Protein AF-E1UWB6-F1 (afdb_monomer)

Sequence (82 aa):
MDLILLMLVAVGLNIIDIYIMIEILIMGCTVNTIYSASLDNDMIGLIYSLIQIIIAGVESAIGLSILVNYNRIRNSEEIENE

Radius of gyration: 17.82 Å; Cα contacts (8 Å, |Δi|>4): 32; chains: 1; bounding box: 36×27×56 Å

Secondary structure (DSSP, 8-state):
-HHHHHHHHHS---HHHHHHHHHHHHHHHHHHHHHHHHHHT-HHHHHHHHHHHHHHHHHHHHHHHHHHHHHHHHHHHHHHT-

Organism: Komagataella pastoris (NCBI:txid4922)

Nearest PDB structures (foldseek):
  6x89-assembly1_4L  TM=9.019E-01  e=3.467E-02  Vigna radiata
  8bqs-assembly1_AY  TM=8.949E-01  e=1.414E-01  Tetrahymena thermophila SB210
  8gym-assembly1_4l  TM=8.904E-01  e=1.607E-01  Tetrahymena thermophila SB210
  7ak5-assembly1_K  TM=8.967E-01  e=2.513E-01  Mus musculus
  7vys-assembly1_k  TM=8.912E-01  e=6.149E-01  Sus scrofa

Structure (mmCIF, N/CA/C/O backbone):
data_AF-E1UWB6-F1
#
_entry.id   AF-E1UWB6-F1
#
loop_
_atom_site.group_PDB
_atom_site.id
_atom_site.type_symbol
_atom_site.label_atom_id
_atom_site.label_alt_id
_atom_site.label_comp_id
_atom_site.label_asym_id
_atom_site.label_entity_id
_atom_site.label_seq_id
_atom_site.pdbx_PDB_ins_code
_atom_site.Cartn_x
_atom_site.Cartn_y
_atom_site.Cartn_z
_atom_site.occupancy
_atom_site.B_iso_or_equiv
_atom_site.auth_seq_id
_atom_site.auth_comp_id
_atom_site.auth_asym_id
_atom_site.auth_atom_id
_atom_site.pdbx_PDB_model_num
ATOM 1 N N . MET A 1 1 ? 4.308 -12.611 -3.501 1.00 70.12 1 MET A N 1
ATOM 2 C CA . MET A 1 1 ? 2.977 -12.079 -3.140 1.00 70.12 1 MET A CA 1
ATOM 3 C C . MET A 1 1 ? 2.069 -13.161 -2.597 1.00 70.12 1 MET A C 1
ATOM 5 O O . MET A 1 1 ? 1.540 -12.975 -1.513 1.00 70.12 1 MET A O 1
ATOM 9 N N . ASP A 1 2 ? 1.939 -14.291 -3.291 1.00 77.62 2 ASP A N 1
ATOM 10 C CA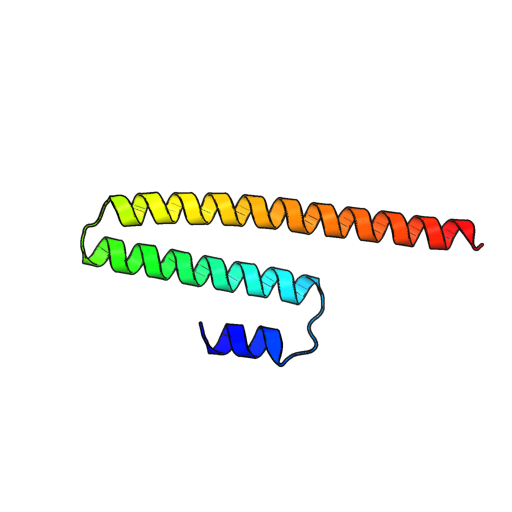 . ASP A 1 2 ? 0.979 -15.345 -2.929 1.00 77.62 2 ASP A CA 1
ATOM 11 C C . ASP A 1 2 ? 1.146 -15.870 -1.498 1.00 77.62 2 ASP A C 1
ATOM 13 O O . ASP A 1 2 ? 0.160 -16.117 -0.817 1.00 77.62 2 ASP A O 1
ATOM 17 N N . LEU A 1 3 ? 2.384 -15.951 -0.995 1.00 79.19 3 LEU A N 1
ATOM 18 C CA . LEU A 1 3 ? 2.649 -16.357 0.389 1.00 79.19 3 LEU A CA 1
ATOM 19 C C . LEU A 1 3 ? 2.145 -15.334 1.427 1.00 79.19 3 LEU A C 1
ATOM 21 O O . LEU A 1 3 ? 1.648 -15.730 2.475 1.00 79.19 3 LEU A O 1
ATOM 25 N N . ILE A 1 4 ? 2.246 -14.033 1.133 1.00 79.38 4 ILE A N 1
ATOM 26 C CA . ILE A 1 4 ? 1.730 -12.961 2.004 1.00 79.38 4 ILE A CA 1
ATOM 27 C C . ILE A 1 4 ? 0.201 -12.954 1.959 1.00 79.38 4 ILE A C 1
ATOM 29 O O . ILE A 1 4 ? -0.446 -12.842 2.994 1.00 79.38 4 ILE A O 1
ATOM 33 N N . LEU A 1 5 ? -0.377 -13.146 0.770 1.00 77.81 5 LEU A N 1
ATOM 34 C CA . LEU A 1 5 ? -1.823 -13.244 0.601 1.00 77.81 5 LEU A CA 1
ATOM 35 C C . LEU A 1 5 ? -2.393 -14.453 1.361 1.00 77.81 5 LEU A C 1
ATOM 37 O O . LEU A 1 5 ? -3.407 -14.339 2.044 1.00 77.81 5 LEU A O 1
ATOM 41 N N . LEU A 1 6 ? -1.706 -15.597 1.295 1.00 79.12 6 LEU A N 1
ATOM 42 C CA . LEU A 1 6 ? -2.067 -16.793 2.051 1.00 79.12 6 LEU A CA 1
ATOM 43 C C . LEU A 1 6 ? -1.945 -16.557 3.564 1.00 79.12 6 LEU A C 1
ATOM 45 O O . LEU A 1 6 ? -2.847 -16.933 4.306 1.00 79.12 6 LEU A O 1
ATOM 49 N N . MET A 1 7 ? -0.870 -15.902 4.019 1.00 77.19 7 MET A N 1
ATOM 50 C CA . MET A 1 7 ? -0.676 -15.515 5.425 1.00 77.19 7 MET A CA 1
ATOM 51 C C . MET A 1 7 ? -1.806 -14.619 5.945 1.00 77.19 7 MET A C 1
ATOM 53 O O . MET A 1 7 ? -2.287 -14.845 7.052 1.00 77.19 7 MET A O 1
ATOM 57 N N . LEU A 1 8 ? -2.262 -13.649 5.147 1.00 77.19 8 LEU A N 1
ATOM 58 C CA . LEU A 1 8 ? -3.351 -12.744 5.523 1.00 77.19 8 LEU A CA 1
ATOM 59 C C . LEU A 1 8 ? -4.668 -13.495 5.782 1.00 77.19 8 LEU A C 1
ATOM 61 O O . LEU A 1 8 ? -5.421 -13.127 6.677 1.00 77.19 8 LEU A O 1
ATOM 65 N N . VAL A 1 9 ? -4.945 -14.545 5.002 1.00 77.06 9 VAL A N 1
ATOM 66 C CA . VAL A 1 9 ? -6.189 -15.328 5.105 1.00 77.06 9 VAL A CA 1
ATOM 67 C C . VAL A 1 9 ? -6.089 -16.438 6.155 1.00 77.06 9 VAL A C 1
ATOM 69 O O . VAL A 1 9 ? -7.082 -16.773 6.796 1.00 77.06 9 VAL A O 1
ATOM 72 N N . ALA A 1 10 ? -4.911 -17.039 6.324 1.00 74.75 10 ALA A N 1
ATOM 73 C CA . ALA A 1 10 ? -4.741 -18.242 7.136 1.00 74.75 10 ALA A CA 1
ATOM 74 C C . ALA A 1 10 ? -4.498 -17.969 8.629 1.00 74.75 10 ALA A C 1
ATOM 76 O O . ALA A 1 10 ? -4.689 -18.873 9.444 1.00 74.75 10 ALA A O 1
ATOM 77 N N . VAL A 1 11 ? -4.052 -16.766 9.002 1.00 75.25 11 VAL A N 1
ATOM 78 C CA . VAL A 1 11 ? -3.629 -16.459 10.375 1.00 75.25 11 VAL A CA 1
ATOM 79 C C . VAL A 1 11 ? -4.658 -15.577 11.085 1.00 75.25 11 VAL A C 1
ATOM 81 O O . VAL A 1 11 ? -5.144 -14.594 10.535 1.00 75.25 11 VAL A O 1
ATOM 84 N N . GLY A 1 12 ? -4.963 -15.908 12.346 1.00 72.06 12 GLY A N 1
ATOM 85 C CA . GLY A 1 12 ? -5.741 -15.055 13.251 1.00 72.06 12 GLY A CA 1
ATOM 86 C C . GLY A 1 12 ? -4.927 -13.844 13.706 1.00 72.06 12 GLY A C 1
ATOM 87 O O . GLY A 1 12 ? -4.401 -13.831 14.816 1.00 72.06 12 GLY A O 1
ATOM 88 N N . LEU A 1 13 ? -4.772 -12.869 12.815 1.00 80.00 13 LEU A N 1
ATOM 89 C CA . LEU A 1 13 ? -3.978 -11.659 13.020 1.00 80.00 13 LEU A CA 1
ATOM 90 C C . LEU A 1 13 ? -4.767 -10.586 13.778 1.00 80.00 13 LEU A C 1
ATOM 92 O O . LEU A 1 13 ? -5.988 -10.478 13.635 1.00 80.00 13 LEU A O 1
ATOM 96 N N . ASN A 1 14 ? -4.065 -9.749 14.549 1.00 86.38 14 ASN A N 1
ATOM 97 C CA . ASN A 1 14 ? -4.683 -8.551 15.107 1.00 86.38 14 ASN A CA 1
ATOM 98 C C . ASN A 1 14 ? -4.910 -7.520 14.002 1.00 86.38 14 ASN A C 1
ATOM 100 O O . ASN A 1 14 ? -4.261 -7.536 12.958 1.00 86.38 14 ASN A O 1
ATOM 104 N N . ILE A 1 15 ? -5.784 -6.550 14.262 1.00 86.19 15 ILE A N 1
ATOM 105 C CA . ILE A 1 15 ? -6.122 -5.541 13.255 1.00 86.19 15 ILE A CA 1
ATOM 106 C C . ILE A 1 15 ? -4.903 -4.725 12.799 1.00 86.19 15 ILE A C 1
ATOM 108 O O . ILE A 1 15 ? -4.775 -4.429 11.618 1.00 86.19 15 ILE A O 1
ATOM 112 N N . ILE A 1 16 ? -3.966 -4.428 13.707 1.00 88.25 16 ILE A N 1
ATOM 113 C CA . ILE A 1 16 ? -2.720 -3.717 13.380 1.00 88.25 16 ILE A CA 1
ATOM 114 C C . ILE A 1 16 ? -1.817 -4.585 12.496 1.00 88.25 16 ILE A C 1
ATOM 116 O O . ILE A 1 16 ? -1.244 -4.084 11.532 1.00 88.25 16 ILE A O 1
ATOM 120 N N . ASP A 1 17 ? -1.734 -5.885 12.783 1.00 88.12 17 ASP A N 1
ATOM 121 C CA . ASP A 1 17 ? -0.939 -6.820 11.984 1.00 88.12 17 ASP A CA 1
ATOM 122 C C . ASP A 1 17 ? -1.490 -6.905 10.551 1.00 88.12 17 ASP A C 1
ATOM 124 O O . ASP A 1 17 ? -0.722 -6.912 9.592 1.00 88.12 17 ASP A O 1
ATOM 128 N N . ILE A 1 18 ? -2.819 -6.878 10.393 1.00 87.75 18 ILE A N 1
ATOM 129 C CA . ILE A 1 18 ? -3.488 -6.826 9.084 1.00 87.75 18 ILE A CA 1
ATOM 130 C C . ILE A 1 18 ? -3.101 -5.550 8.321 1.00 87.75 18 ILE A C 1
ATOM 132 O O . ILE A 1 18 ? -2.715 -5.646 7.157 1.00 87.75 18 ILE A O 1
ATOM 136 N N . TYR A 1 19 ? -3.137 -4.377 8.965 1.00 90.25 19 TYR A N 1
ATOM 137 C CA . TYR A 1 19 ? -2.724 -3.113 8.334 1.00 90.25 19 TYR A CA 1
ATOM 138 C C . TYR A 1 19 ? -1.269 -3.156 7.856 1.00 90.25 19 TYR A C 1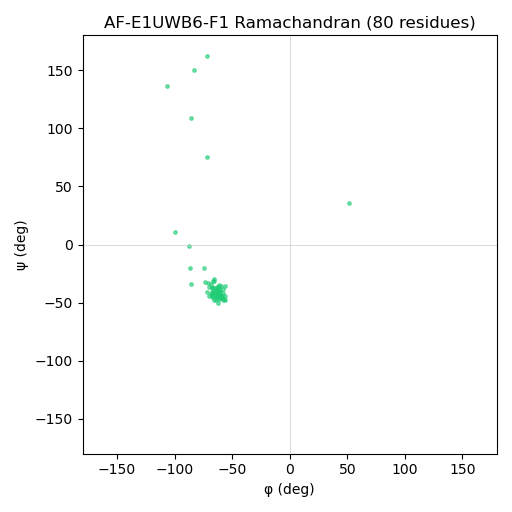
ATOM 140 O O . TYR A 1 19 ? -0.983 -2.806 6.714 1.00 90.25 19 TYR A O 1
ATOM 148 N N . ILE A 1 20 ? -0.351 -3.646 8.690 1.00 89.88 20 ILE A N 1
ATOM 149 C CA . ILE A 1 20 ? 1.070 -3.752 8.329 1.00 89.88 20 ILE A CA 1
ATOM 150 C C . ILE A 1 20 ? 1.270 -4.717 7.150 1.00 89.88 20 ILE A C 1
ATOM 152 O O . ILE A 1 20 ? 2.066 -4.444 6.253 1.00 89.88 20 ILE A O 1
ATOM 156 N N . MET A 1 21 ? 0.541 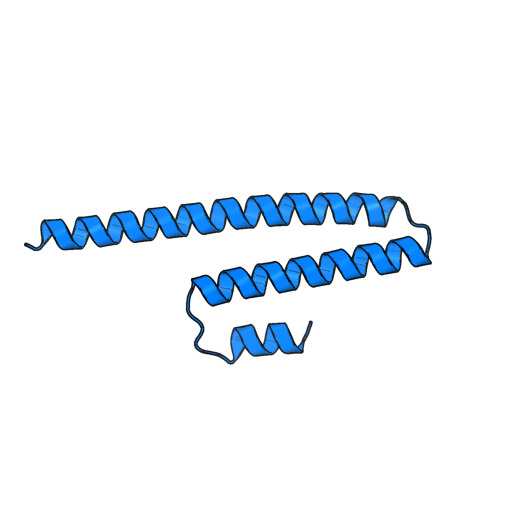-5.834 7.116 1.00 89.12 21 MET A N 1
ATOM 157 C CA . MET A 1 21 ? 0.640 -6.803 6.020 1.00 89.12 21 MET A CA 1
ATOM 158 C C . MET A 1 21 ? 0.127 -6.240 4.691 1.00 89.12 21 MET A C 1
ATOM 160 O O . MET A 1 21 ? 0.730 -6.510 3.650 1.00 89.12 21 MET A O 1
ATOM 164 N N . ILE A 1 22 ? -0.944 -5.441 4.715 1.00 90.00 22 ILE A N 1
ATOM 165 C CA . ILE A 1 22 ? -1.469 -4.762 3.522 1.00 90.00 22 ILE A CA 1
ATOM 166 C C . ILE A 1 22 ? -0.444 -3.754 2.981 1.00 90.00 22 ILE A C 1
ATOM 168 O O . ILE A 1 22 ? -0.139 -3.780 1.789 1.00 90.00 22 ILE A O 1
ATOM 172 N N . GLU A 1 23 ? 0.173 -2.949 3.848 1.00 92.56 23 GLU A N 1
ATOM 173 C CA . GLU A 1 23 ? 1.217 -1.993 3.447 1.00 92.56 23 GLU A CA 1
ATOM 174 C C . GLU A 1 23 ? 2.432 -2.695 2.825 1.00 92.56 23 GLU A C 1
ATOM 176 O O . GLU A 1 23 ? 2.925 -2.291 1.771 1.00 92.56 23 GLU A O 1
ATOM 181 N N . ILE A 1 24 ? 2.893 -3.802 3.419 1.00 91.25 24 ILE A N 1
ATOM 182 C CA . ILE A 1 24 ? 4.001 -4.598 2.866 1.00 91.25 24 ILE A CA 1
ATOM 183 C C . ILE A 1 24 ? 3.626 -5.189 1.500 1.00 91.25 24 ILE A C 1
ATOM 185 O O . ILE A 1 24 ? 4.472 -5.257 0.603 1.00 91.25 24 ILE A O 1
ATOM 189 N N . LEU A 1 25 ? 2.370 -5.600 1.310 1.00 91.44 25 LEU A N 1
ATOM 190 C CA . LEU A 1 25 ? 1.885 -6.109 0.030 1.00 91.44 25 LEU A CA 1
ATOM 191 C C . LEU A 1 25 ? 1.895 -5.012 -1.044 1.00 91.44 25 LEU A C 1
ATOM 193 O O . LEU A 1 25 ? 2.439 -5.232 -2.129 1.00 91.44 25 LEU A O 1
ATOM 197 N N . ILE A 1 26 ? 1.374 -3.822 -0.736 1.00 93.31 26 ILE A N 1
ATOM 198 C CA . ILE A 1 26 ? 1.350 -2.686 -1.668 1.00 93.31 26 ILE A CA 1
ATOM 199 C C . ILE A 1 26 ? 2.771 -2.193 -1.964 1.00 93.31 26 ILE A C 1
ATOM 201 O O . ILE A 1 26 ? 3.116 -1.966 -3.127 1.00 93.31 26 ILE A O 1
ATOM 205 N N . MET A 1 27 ? 3.640 -2.111 -0.956 1.00 93.88 27 MET A N 1
ATOM 206 C CA . MET A 1 27 ? 5.053 -1.770 -1.130 1.00 93.88 27 MET A CA 1
ATOM 207 C C . MET A 1 27 ? 5.770 -2.779 -2.037 1.00 93.88 27 MET A C 1
ATOM 209 O O . MET A 1 27 ? 6.483 -2.379 -2.958 1.00 93.88 27 MET A O 1
ATOM 213 N N . GLY A 1 28 ? 5.542 -4.080 -1.837 1.00 94.31 28 GLY A N 1
ATOM 214 C CA . GLY A 1 28 ? 6.099 -5.135 -2.684 1.00 94.31 28 GLY A CA 1
ATOM 215 C C . GLY A 1 28 ? 5.662 -5.014 -4.148 1.00 94.31 28 GLY A C 1
ATOM 216 O O . GLY A 1 28 ? 6.502 -5.094 -5.046 1.00 94.31 28 GLY A O 1
ATOM 217 N N . CYS A 1 29 ? 4.374 -4.750 -4.396 1.00 94.00 29 CYS A N 1
ATOM 218 C CA . CYS A 1 29 ? 3.865 -4.456 -5.739 1.00 94.00 29 CYS A CA 1
ATOM 219 C C . CYS A 1 29 ? 4.557 -3.237 -6.354 1.00 94.00 29 CYS A C 1
ATOM 221 O O . CYS A 1 29 ? 4.972 -3.282 -7.508 1.00 94.00 29 CYS A O 1
ATOM 223 N N . THR A 1 30 ? 4.715 -2.166 -5.578 1.00 96.25 30 THR A N 1
ATOM 224 C CA . THR A 1 30 ? 5.284 -0.903 -6.061 1.00 96.25 30 THR A CA 1
ATOM 225 C C . THR A 1 30 ? 6.752 -1.065 -6.461 1.00 96.25 30 THR A C 1
ATOM 227 O O . THR A 1 30 ? 7.161 -0.605 -7.526 1.00 96.25 30 THR A O 1
ATOM 230 N N . VAL A 1 31 ? 7.542 -1.792 -5.663 1.00 95.94 31 VAL A N 1
ATOM 231 C CA . VAL A 1 31 ? 8.938 -2.125 -5.996 1.00 95.94 31 VAL A CA 1
ATOM 232 C C . VAL A 1 31 ? 9.015 -2.995 -7.251 1.00 95.94 31 VAL A C 1
ATOM 234 O O . VAL A 1 31 ? 9.865 -2.750 -8.107 1.00 95.94 31 VAL A O 1
ATOM 237 N N . ASN A 1 32 ? 8.119 -3.975 -7.398 1.00 94.81 32 ASN A N 1
ATOM 238 C CA . ASN A 1 32 ? 8.066 -4.810 -8.598 1.00 94.81 32 ASN A CA 1
ATOM 239 C C . ASN A 1 32 ? 7.769 -3.976 -9.855 1.00 94.81 32 ASN A C 1
ATOM 241 O O . ASN A 1 32 ? 8.456 -4.123 -10.861 1.00 94.81 32 ASN A O 1
ATOM 245 N N . THR A 1 33 ? 6.814 -3.046 -9.773 1.00 95.50 33 THR A N 1
ATOM 246 C CA . THR A 1 33 ? 6.506 -2.101 -10.855 1.00 95.50 33 THR A CA 1
ATOM 247 C C . THR A 1 33 ? 7.722 -1.249 -11.229 1.00 95.50 33 THR A C 1
ATOM 249 O O . THR A 1 33 ? 8.033 -1.126 -12.411 1.00 95.50 33 THR A O 1
ATOM 252 N N . ILE A 1 34 ? 8.444 -0.696 -10.245 1.00 97.19 34 ILE A N 1
ATOM 253 C CA . ILE A 1 34 ? 9.658 0.104 -10.493 1.00 97.19 34 ILE A CA 1
ATOM 254 C C . ILE A 1 34 ? 10.729 -0.734 -11.192 1.00 97.19 34 ILE A C 1
ATOM 256 O O . ILE A 1 34 ? 11.368 -0.255 -12.130 1.00 97.19 34 ILE A O 1
ATOM 260 N N . TYR A 1 35 ? 10.927 -1.978 -10.751 1.00 96.88 35 TYR A N 1
ATOM 261 C CA . TYR A 1 35 ? 11.911 -2.880 -11.341 1.00 96.88 35 TYR A CA 1
ATOM 262 C C . TYR A 1 35 ? 11.585 -3.190 -12.807 1.00 96.88 35 TYR A C 1
ATOM 264 O O . TYR A 1 35 ? 12.441 -2.998 -13.668 1.00 96.88 35 TYR A O 1
ATOM 272 N N . SER A 1 36 ? 10.344 -3.583 -13.107 1.00 95.62 36 SER A N 1
ATOM 273 C CA . SER A 1 36 ? 9.897 -3.851 -14.480 1.00 95.62 36 SER A CA 1
ATOM 274 C C . SER A 1 36 ? 9.993 -2.609 -15.370 1.00 95.62 36 SER A C 1
ATOM 276 O O . SER A 1 36 ? 10.566 -2.674 -16.453 1.00 95.62 36 SER A O 1
ATOM 278 N N . ALA A 1 37 ? 9.532 -1.454 -14.885 1.00 96.25 37 ALA A N 1
ATOM 279 C CA . ALA A 1 37 ? 9.604 -0.200 -15.630 1.00 96.25 37 ALA A CA 1
ATOM 280 C C . ALA A 1 37 ? 11.055 0.224 -15.919 1.00 96.25 37 ALA A C 1
ATOM 282 O O . ALA A 1 37 ? 11.353 0.733 -16.997 1.00 96.25 37 ALA A O 1
ATOM 283 N N . SER A 1 38 ? 11.979 -0.025 -14.986 1.00 95.00 38 SER A N 1
ATOM 284 C CA . SER A 1 38 ? 13.403 0.275 -15.173 1.00 95.00 38 SER A CA 1
ATOM 285 C C . SER A 1 38 ? 14.077 -0.664 -16.179 1.00 95.00 38 SER A C 1
ATOM 287 O O . SER A 1 38 ? 14.972 -0.228 -16.898 1.00 95.00 38 SER A O 1
ATOM 289 N N . LEU A 1 39 ? 13.656 -1.934 -16.252 1.00 96.81 39 LEU A N 1
ATOM 290 C CA . LEU A 1 39 ? 14.154 -2.882 -17.257 1.00 96.81 39 LEU A CA 1
ATOM 291 C C . LEU A 1 39 ? 13.731 -2.481 -18.675 1.00 96.81 39 LEU A C 1
ATOM 293 O O . LEU A 1 39 ? 14.552 -2.526 -19.591 1.00 96.81 39 LEU A O 1
ATOM 297 N N . ASP A 1 40 ? 12.484 -2.039 -18.833 1.00 95.31 40 ASP A N 1
ATOM 298 C CA . ASP A 1 40 ? 11.915 -1.660 -20.130 1.00 95.31 40 ASP A CA 1
ATOM 299 C C . ASP A 1 40 ? 12.174 -0.183 -20.501 1.00 95.31 40 ASP A C 1
AT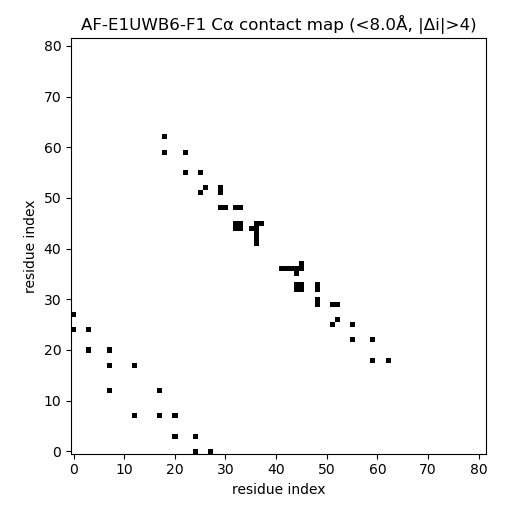OM 301 O O . ASP A 1 40 ? 11.802 0.260 -21.587 1.00 95.31 40 ASP A O 1
ATOM 305 N N . ASN A 1 41 ? 12.842 0.585 -19.624 1.00 94.12 41 ASN A N 1
ATOM 306 C CA . ASN A 1 41 ? 12.992 2.046 -19.711 1.00 94.12 41 ASN A CA 1
ATOM 307 C C . ASN A 1 41 ? 11.649 2.787 -19.895 1.00 94.12 41 ASN A C 1
ATOM 309 O O . ASN A 1 41 ? 11.575 3.812 -20.580 1.00 94.12 41 ASN A O 1
ATOM 313 N N . ASP A 1 42 ? 10.582 2.283 -19.272 1.00 94.31 42 ASP A N 1
ATOM 314 C CA . ASP A 1 42 ? 9.252 2.878 -19.341 1.00 94.31 42 ASP A CA 1
ATOM 315 C C . ASP A 1 42 ? 9.063 3.982 -18.287 1.00 94.31 42 ASP A C 1
ATOM 317 O O . ASP A 1 42 ? 8.905 3.740 -17.087 1.00 94.31 42 ASP A O 1
ATOM 321 N N . MET A 1 43 ? 9.020 5.230 -18.755 1.00 94.25 43 MET A N 1
ATOM 322 C CA . MET A 1 43 ? 8.724 6.396 -17.919 1.00 94.25 43 MET A CA 1
ATOM 323 C C . MET A 1 43 ? 7.291 6.392 -17.369 1.00 94.25 43 MET A C 1
ATOM 325 O O . MET A 1 43 ? 7.060 6.928 -16.284 1.00 94.25 43 MET A O 1
ATOM 329 N N . ILE A 1 44 ? 6.326 5.796 -18.076 1.00 96.69 44 ILE A N 1
ATOM 330 C CA . ILE A 1 44 ? 4.928 5.758 -17.630 1.00 96.69 44 ILE A CA 1
ATOM 331 C C . ILE A 1 44 ? 4.804 4.839 -16.412 1.00 96.69 44 ILE A C 1
ATOM 333 O O . ILE A 1 44 ? 4.197 5.237 -15.416 1.00 96.69 44 ILE A O 1
ATOM 337 N N . GLY A 1 45 ? 5.443 3.667 -16.438 1.00 94.50 45 GLY A N 1
ATOM 338 C CA . GLY A 1 45 ? 5.521 2.756 -15.295 1.00 94.50 45 GLY A CA 1
ATOM 339 C C . GLY A 1 45 ? 6.156 3.388 -14.049 1.00 94.50 45 GLY A C 1
ATOM 340 O O . GLY A 1 45 ? 5.664 3.191 -12.935 1.00 94.50 45 GLY A O 1
ATOM 341 N N . LEU A 1 46 ? 7.184 4.227 -14.219 1.00 95.81 46 LEU A N 1
ATOM 342 C CA . LEU A 1 46 ? 7.784 4.975 -13.106 1.00 95.81 46 LEU A CA 1
ATOM 343 C C . LEU A 1 46 ? 6.822 6.026 -12.524 1.00 95.81 46 LEU A C 1
ATOM 345 O O . LEU A 1 46 ? 6.682 6.114 -11.304 1.00 95.81 46 LEU A O 1
ATOM 349 N N . ILE A 1 47 ? 6.102 6.780 -13.360 1.00 96.75 47 ILE A N 1
ATOM 350 C CA . ILE A 1 47 ? 5.082 7.737 -12.888 1.00 96.75 47 ILE A CA 1
ATOM 351 C C . ILE A 1 47 ? 3.931 7.005 -12.185 1.00 96.75 47 ILE A C 1
ATOM 353 O O . ILE A 1 47 ? 3.453 7.456 -11.144 1.00 96.75 47 ILE A O 1
ATOM 357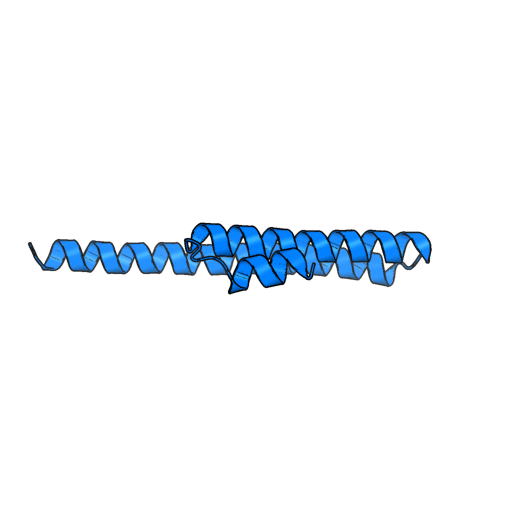 N N . TYR A 1 48 ? 3.519 5.847 -12.702 1.00 96.06 48 TYR A N 1
ATOM 358 C CA . TYR A 1 48 ? 2.499 5.016 -12.070 1.00 96.06 48 TYR A CA 1
ATOM 359 C C . TYR A 1 48 ? 2.935 4.534 -10.679 1.00 96.06 48 TYR A C 1
ATOM 361 O O . TYR A 1 48 ? 2.145 4.595 -9.738 1.00 96.06 48 TYR A O 1
ATOM 369 N N . SER A 1 49 ? 4.206 4.155 -10.507 1.00 96.31 49 SER A N 1
ATOM 370 C CA . SER A 1 49 ? 4.730 3.768 -9.191 1.00 96.31 49 SER A CA 1
ATOM 371 C C . SER A 1 49 ? 4.659 4.903 -8.159 1.00 96.31 49 SER A C 1
ATOM 373 O O . SER A 1 49 ? 4.342 4.656 -6.998 1.00 96.31 49 SER A O 1
ATOM 375 N N . LEU A 1 50 ? 4.849 6.162 -8.574 1.00 96.12 50 LEU A N 1
ATOM 376 C CA . LEU A 1 50 ? 4.679 7.322 -7.692 1.00 96.12 50 LEU A CA 1
ATOM 377 C C . LEU A 1 50 ? 3.218 7.502 -7.268 1.00 96.12 50 LEU A C 1
ATOM 379 O O . LEU A 1 50 ? 2.948 7.778 -6.100 1.00 96.12 50 LEU A O 1
ATOM 383 N N . ILE A 1 51 ? 2.272 7.301 -8.188 1.00 97.19 51 ILE A N 1
ATOM 384 C CA . ILE A 1 51 ? 0.837 7.327 -7.868 1.00 97.19 51 ILE A CA 1
ATOM 385 C C . ILE A 1 51 ? 0.497 6.219 -6.864 1.00 97.19 51 ILE A C 1
ATOM 387 O O . ILE A 1 51 ? -0.247 6.459 -5.915 1.00 97.19 51 ILE A O 1
ATOM 391 N N . GLN A 1 52 ? 1.078 5.032 -7.030 1.00 96.44 52 GLN A N 1
ATOM 392 C CA . GLN A 1 52 ? 0.869 3.898 -6.134 1.00 96.44 52 GLN A CA 1
ATOM 393 C C . GLN A 1 52 ? 1.318 4.213 -4.693 1.00 96.44 52 GLN A C 1
ATOM 395 O O . GLN A 1 52 ? 0.582 3.917 -3.754 1.00 96.44 52 GLN A O 1
ATOM 400 N N . ILE A 1 53 ? 2.448 4.914 -4.514 1.00 96.25 53 ILE A N 1
ATOM 401 C CA . ILE A 1 53 ? 2.913 5.395 -3.196 1.00 96.25 53 ILE A CA 1
ATOM 402 C C . ILE A 1 53 ? 1.948 6.432 -2.600 1.00 96.25 53 ILE A C 1
ATOM 404 O O . ILE A 1 53 ? 1.655 6.386 -1.406 1.00 96.25 53 ILE A O 1
ATOM 408 N N . ILE A 1 54 ? 1.435 7.365 -3.412 1.00 97.00 54 ILE A N 1
ATOM 409 C CA . ILE A 1 54 ? 0.476 8.380 -2.942 1.00 97.00 54 ILE A CA 1
ATOM 410 C C . ILE A 1 54 ? -0.805 7.710 -2.432 1.00 97.00 54 ILE A C 1
ATOM 412 O O . ILE A 1 54 ? -1.299 8.070 -1.364 1.00 97.00 54 ILE A O 1
ATOM 416 N N . ILE A 1 55 ? -1.328 6.725 -3.169 1.00 96.56 55 ILE A N 1
ATOM 417 C CA . ILE A 1 55 ? -2.535 5.984 -2.780 1.00 96.56 55 ILE A CA 1
ATOM 418 C C . ILE A 1 55 ? -2.296 5.197 -1.487 1.00 96.56 55 ILE A C 1
ATOM 420 O O . ILE A 1 55 ? -3.133 5.280 -0.592 1.00 96.56 55 ILE A O 1
ATOM 424 N N . ALA A 1 56 ? -1.150 4.519 -1.352 1.00 95.69 56 ALA A N 1
ATOM 425 C CA . ALA A 1 56 ? -0.788 3.806 -0.123 1.00 95.69 56 ALA A CA 1
ATOM 426 C C . ALA A 1 56 ? -0.789 4.742 1.101 1.00 95.69 56 ALA A C 1
ATOM 428 O O . ALA A 1 56 ? -1.383 4.443 2.134 1.00 95.69 56 ALA A O 1
ATOM 429 N N . GLY A 1 57 ? -0.224 5.947 0.963 1.00 95.31 57 GLY A N 1
ATOM 430 C CA . GLY A 1 57 ? -0.249 6.947 2.036 1.00 95.31 57 GLY A CA 1
ATOM 431 C C . GLY A 1 57 ? -1.664 7.400 2.422 1.00 95.31 57 GLY A C 1
ATOM 432 O O . GLY A 1 57 ? -1.956 7.588 3.606 1.00 95.31 57 GLY A O 1
ATOM 433 N N . VAL A 1 58 ? -2.559 7.558 1.441 1.00 97.00 58 VAL A N 1
ATOM 434 C CA . VAL A 1 58 ? -3.968 7.911 1.687 1.00 97.00 58 VAL A CA 1
ATOM 435 C C . VAL A 1 58 ? -4.715 6.767 2.375 1.00 97.00 58 VAL A C 1
ATOM 437 O O . VAL A 1 58 ? -5.458 7.019 3.324 1.00 97.00 58 VAL A O 1
ATOM 440 N N . GLU A 1 59 ? -4.505 5.523 1.943 1.00 96.25 59 GLU A N 1
ATOM 441 C CA . GLU A 1 59 ? -5.090 4.335 2.570 1.00 96.25 59 GLU A CA 1
ATOM 442 C C . GLU A 1 59 ? -4.699 4.235 4.048 1.00 96.25 59 GLU A C 1
ATOM 444 O O . GLU A 1 59 ? -5.577 4.110 4.905 1.00 96.25 59 GLU A O 1
ATOM 449 N N . SER A 1 60 ? -3.410 4.400 4.359 1.00 93.44 60 SER A N 1
ATOM 450 C CA . SER A 1 60 ? -2.895 4.368 5.730 1.00 93.44 60 SER A CA 1
ATOM 451 C C . SER A 1 60 ? -3.543 5.431 6.628 1.00 93.44 60 SER A C 1
ATOM 453 O O . SER A 1 60 ? -3.970 5.150 7.753 1.00 93.44 60 SER A O 1
ATOM 455 N N . ALA A 1 61 ? -3.690 6.660 6.119 1.00 95.81 61 ALA A N 1
ATOM 456 C CA . ALA A 1 61 ? -4.326 7.755 6.851 1.00 95.81 61 ALA A CA 1
ATOM 457 C C . ALA A 1 61 ? -5.811 7.476 7.137 1.00 95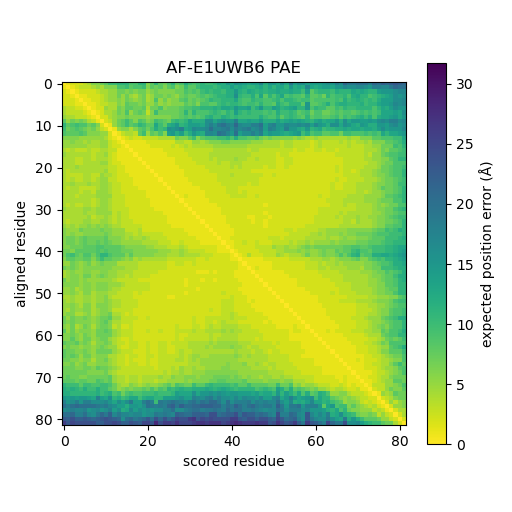.81 61 ALA A C 1
ATOM 459 O O . ALA A 1 61 ? -6.285 7.700 8.256 1.00 95.81 61 ALA A O 1
ATOM 460 N N . ILE A 1 62 ? -6.543 6.956 6.145 1.00 96.19 62 ILE A N 1
ATOM 461 C CA . ILE A 1 62 ? -7.950 6.573 6.306 1.00 96.19 62 ILE A CA 1
ATOM 462 C C . ILE A 1 62 ? -8.064 5.426 7.314 1.00 96.19 62 ILE A C 1
ATOM 464 O O . ILE A 1 62 ? -8.849 5.522 8.260 1.00 96.19 62 ILE A O 1
ATOM 468 N N . GLY A 1 63 ? -7.247 4.386 7.168 1.00 93.31 63 GLY A N 1
ATOM 469 C CA . GLY A 1 63 ? -7.247 3.220 8.043 1.00 93.31 63 GLY A CA 1
ATOM 470 C C . GLY A 1 63 ? -7.016 3.569 9.511 1.00 93.31 63 GLY A C 1
ATOM 471 O O . GLY A 1 63 ? -7.783 3.164 10.391 1.00 93.31 63 GLY A O 1
ATOM 472 N N . LEU A 1 64 ? -6.020 4.416 9.780 1.00 92.00 64 LEU A N 1
ATOM 473 C CA . LEU A 1 64 ? -5.741 4.887 11.132 1.00 92.00 64 LEU A CA 1
ATOM 474 C C . LEU A 1 64 ? -6.862 5.785 11.676 1.00 92.00 64 LEU A C 1
ATOM 476 O O . LEU A 1 64 ? -7.208 5.680 12.852 1.00 92.00 64 LEU A O 1
ATOM 480 N N . SER A 1 65 ? -7.471 6.636 10.843 1.00 95.19 65 SER A N 1
ATOM 481 C CA . SER A 1 65 ? -8.582 7.496 11.276 1.00 95.19 65 SER A CA 1
ATOM 482 C C . SER A 1 65 ? -9.794 6.686 11.756 1.00 95.19 65 SER A C 1
ATOM 484 O O . SER A 1 65 ? -10.400 7.020 12.780 1.00 95.19 65 SER A O 1
ATOM 486 N N . ILE A 1 66 ? -10.094 5.577 11.073 1.00 94.06 66 ILE A N 1
ATOM 487 C CA . ILE A 1 66 ? -11.159 4.644 11.449 1.00 94.06 66 ILE A CA 1
ATOM 488 C C . ILE A 1 66 ? -10.789 3.933 12.753 1.00 94.06 66 ILE A C 1
ATOM 490 O O . ILE A 1 66 ? -11.609 3.879 13.669 1.00 94.06 66 ILE A O 1
ATOM 494 N N . LEU A 1 67 ? -9.547 3.453 12.877 1.00 91.75 67 LEU A N 1
ATOM 495 C CA . LEU A 1 67 ? -9.063 2.782 14.086 1.00 91.75 67 LEU A CA 1
ATOM 496 C C . LEU A 1 67 ? -9.130 3.699 15.320 1.00 91.75 67 LEU A C 1
ATOM 498 O O . LEU A 1 67 ? -9.558 3.276 16.394 1.00 91.75 67 LEU A O 1
ATOM 502 N N . VAL A 1 68 ? -8.744 4.969 15.183 1.00 92.88 68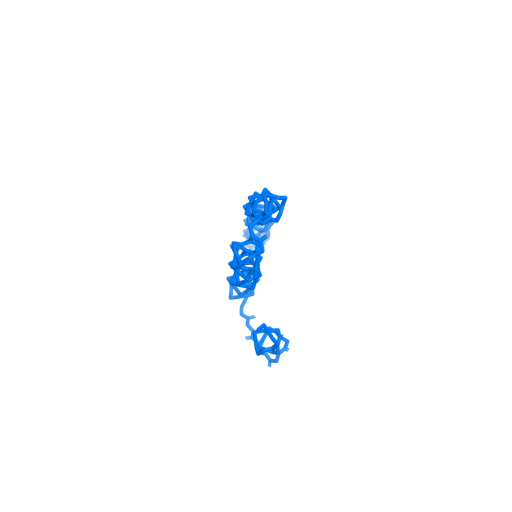 VAL A N 1
ATOM 503 C CA . VAL A 1 68 ? -8.836 5.954 16.270 1.00 92.88 68 VAL A CA 1
ATOM 504 C C . VAL A 1 68 ? -10.293 6.215 16.644 1.00 92.88 68 VAL A C 1
ATOM 506 O O . VAL A 1 68 ? -10.618 6.247 17.828 1.00 92.88 68 VAL A O 1
ATOM 509 N N . ASN A 1 69 ? -11.186 6.383 15.665 1.00 94.06 69 ASN A N 1
ATOM 510 C CA . ASN A 1 69 ? -12.602 6.630 15.940 1.00 94.06 69 ASN A CA 1
ATOM 511 C C . ASN A 1 69 ? -13.261 5.435 16.650 1.00 94.06 69 ASN A C 1
ATOM 513 O O . ASN A 1 69 ? -13.928 5.620 17.666 1.00 94.06 69 ASN A O 1
ATOM 517 N N . TYR A 1 70 ? -12.970 4.213 16.198 1.00 91.25 70 TYR A N 1
ATOM 518 C CA . TYR A 1 70 ? -13.433 2.981 16.835 1.00 91.25 70 TYR A CA 1
ATOM 519 C C . TYR A 1 70 ? -13.015 2.893 18.310 1.00 91.25 70 TYR A C 1
ATOM 521 O O . TYR A 1 70 ? -13.849 2.653 19.182 1.00 91.25 70 TYR A O 1
ATOM 529 N N . ASN A 1 71 ? -11.740 3.165 18.611 1.00 89.88 71 ASN A N 1
ATOM 530 C CA . ASN A 1 71 ? -11.257 3.157 19.994 1.00 89.88 71 ASN A CA 1
ATOM 531 C C . ASN A 1 71 ? -11.895 4.268 20.848 1.00 89.88 71 ASN A C 1
ATOM 533 O O . ASN A 1 71 ? -12.110 4.075 22.040 1.00 89.88 71 ASN A O 1
ATOM 537 N N . ARG A 1 72 ? -12.242 5.421 20.257 1.00 92.00 72 ARG A N 1
ATOM 538 C CA . ARG A 1 72 ? -12.940 6.500 20.977 1.00 92.00 72 ARG A CA 1
ATOM 539 C C . ARG A 1 72 ? -14.365 6.114 21.366 1.00 92.00 72 ARG A C 1
ATOM 541 O O . ARG A 1 72 ? -14.748 6.402 22.493 1.00 92.00 72 ARG A O 1
ATOM 548 N N . ILE A 1 73 ? -15.116 5.475 20.465 1.00 91.00 73 ILE A N 1
ATOM 549 C CA . ILE A 1 73 ? -16.499 5.041 20.731 1.00 91.00 73 ILE A CA 1
ATOM 550 C C . ILE A 1 73 ? -16.522 3.964 21.821 1.00 91.00 73 ILE A C 1
ATOM 552 O O . ILE A 1 73 ? -17.282 4.073 22.781 1.00 91.00 73 ILE A O 1
ATOM 556 N N . ARG A 1 74 ? -15.630 2.973 21.734 1.00 84.62 74 ARG A N 1
ATOM 557 C CA . ARG A 1 74 ? -15.533 1.920 22.753 1.00 84.62 74 ARG A CA 1
ATOM 558 C C . ARG A 1 74 ? -15.209 2.480 24.142 1.00 84.62 74 ARG A C 1
ATOM 560 O O . ARG A 1 74 ? -15.837 2.089 25.118 1.00 84.62 74 ARG A O 1
ATOM 567 N N . ASN A 1 75 ? -14.271 3.424 24.227 1.00 76.94 75 ASN A N 1
ATOM 568 C CA . ASN A 1 75 ? -13.923 4.045 25.505 1.00 76.94 75 ASN A CA 1
ATOM 569 C C . ASN A 1 75 ? -15.070 4.897 26.076 1.00 76.94 75 ASN A C 1
ATOM 571 O O . ASN A 1 75 ? -15.192 4.996 27.290 1.00 76.94 75 ASN A O 1
ATOM 575 N N . SER A 1 76 ? -15.912 5.520 25.240 1.00 75.00 76 SER A N 1
ATOM 576 C CA . SER A 1 76 ? -17.099 6.229 25.743 1.00 75.00 76 SER A CA 1
ATOM 577 C C . SER A 1 76 ? -18.172 5.285 26.285 1.00 75.00 76 SER A C 1
ATOM 579 O O . SER A 1 76 ? -18.792 5.615 27.290 1.00 75.00 76 SER A O 1
ATOM 581 N N . GLU A 1 77 ? -18.358 4.113 25.672 1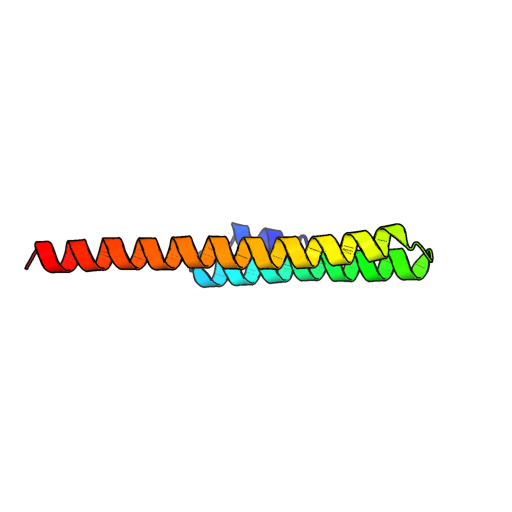.00 68.19 77 GLU A N 1
ATOM 582 C CA . GLU A 1 77 ? -19.305 3.100 26.162 1.00 68.19 77 GLU A CA 1
ATOM 583 C C . GLU A 1 77 ? -18.853 2.480 27.495 1.00 68.19 77 GLU A C 1
ATOM 585 O O . GLU A 1 77 ? -19.692 2.168 28.336 1.00 68.19 77 GLU A O 1
ATOM 590 N N . GLU A 1 78 ? -17.544 2.327 27.725 1.00 73.44 78 GLU A N 1
ATOM 591 C CA . GLU A 1 78 ? -17.020 1.880 29.027 1.00 73.44 78 GLU A CA 1
ATOM 592 C C . GLU A 1 78 ? -17.311 2.897 30.145 1.00 73.44 78 GLU A C 1
ATOM 594 O O . GLU A 1 78 ? -17.671 2.490 31.242 1.00 73.44 78 GLU A O 1
ATOM 599 N N . ILE A 1 79 ? -17.237 4.203 29.861 1.00 67.75 79 ILE A N 1
ATOM 600 C CA . ILE A 1 79 ? -17.493 5.263 30.855 1.00 67.75 79 ILE A CA 1
ATOM 601 C C . ILE A 1 79 ? -18.990 5.404 31.181 1.00 67.75 79 ILE A C 1
ATOM 603 O O . ILE A 1 79 ? -19.339 5.773 32.296 1.00 67.75 79 ILE A O 1
ATOM 607 N N . GLU A 1 80 ? -19.888 5.146 30.226 1.00 67.62 80 GLU A N 1
ATOM 608 C CA . GLU A 1 80 ? -21.340 5.265 30.448 1.00 67.62 80 GLU A CA 1
ATOM 609 C C . GLU A 1 80 ? -21.916 4.115 31.297 1.00 67.62 80 GLU A C 1
ATOM 611 O O . GLU A 1 80 ? -22.988 4.260 31.882 1.00 67.62 80 GLU A O 1
ATOM 616 N N . ASN A 1 81 ? -21.211 2.983 31.383 1.00 60.38 81 ASN A N 1
ATOM 617 C CA . ASN A 1 81 ? -21.647 1.790 32.115 1.00 60.38 81 ASN A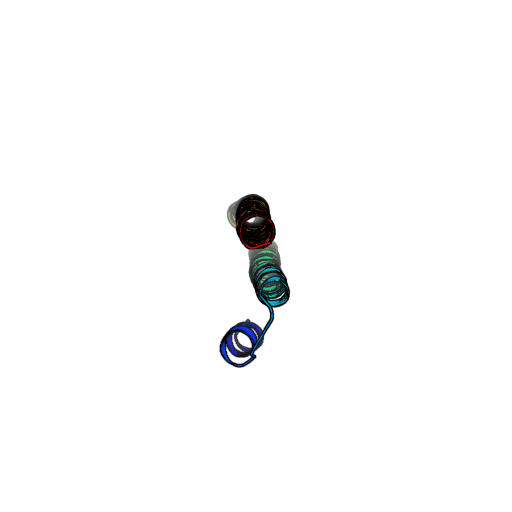 CA 1
ATOM 618 C C . ASN A 1 81 ? -21.012 1.636 33.518 1.00 60.38 81 ASN A C 1
ATOM 620 O O . ASN A 1 81 ? -21.174 0.577 34.132 1.00 60.38 81 ASN A O 1
ATOM 624 N N . GLU A 1 82 ? -20.319 2.663 34.027 1.00 50.19 82 GLU A N 1
ATOM 625 C CA . GLU A 1 82 ? -19.860 2.783 35.428 1.00 50.19 82 GLU A CA 1
ATOM 626 C C . GLU A 1 82 ? -20.820 3.631 36.281 1.00 50.19 82 GLU A C 1
ATOM 628 O O . GLU A 1 82 ? -21.078 3.227 37.441 1.00 50.19 82 GLU A O 1
#

Foldseek 3Di:
DVVLVCVLPPDPDDPVRNLVSVLVVLVVVLVVLVVVCVVVVNPVSVVVSVVSVVVSVVVSVVSVVVVVVVVVVVVVVVVVVD

Mean predicted aligned error: 5.89 Å

Solvent-accessible surface area (backbone atoms only — not comparable to full-atom values): 4609 Å² total; per-residue (Å²): 108,69,68,57,57,47,48,67,73,74,48,97,64,53,74,68,55,50,53,53,50,51,52,53,50,54,49,50,51,37,53,51,42,39,51,54,17,61,73,71,70,36,66,65,42,46,56,49,30,54,51,52,53,53,51,51,54,51,51,53,54,52,54,50,53,51,54,53,51,53,54,53,55,54,54,51,55,58,63,74,75,111

pLDDT: mean 88.4, std 10.0, range [50.19, 97.19]